Protein AF-A0A1H8BWY6-F1 (afdb_monomer_lite)

Secondary structure (DSSP, 8-state):
--SSTTS-----TT---S-----------------S--B-GGG-EEEEGGG--STTPPEEEE----

Foldseek 3Di:
DDPPVPPPVPDPPPDPDPDDPPPPPPPPPPPPDDDDFDADDPRFTFDFVVPDPDPPGDTDGHHDDD

InterPro domains:
  IPR035992 Ricin B-like lectins [SSF50370] (34-66)

Structure (mmCIF, N/CA/C/O backbone):
data_AF-A0A1H8BWY6-F1
#
_entry.id   AF-A0A1H8BWY6-F1
#
loop_
_atom_site.group_PDB
_atom_site.id
_atom_site.type_symbol
_atom_site.label_atom_id
_atom_site.label_alt_id
_atom_site.label_comp_id
_atom_site.label_asym_id
_atom_site.label_entity_id
_atom_site.label_seq_id
_atom_site.pdbx_PDB_ins_code
_atom_site.Cartn_x
_atom_site.Cartn_y
_atom_site.Cartn_z
_atom_site.occupancy
_atom_site.B_iso_or_equiv
_atom_site.auth_seq_id
_atom_site.auth_comp_id
_atom_site.auth_asym_id
_atom_site.auth_atom_id
_atom_site.pdbx_PDB_model_num
ATOM 1 N N . MET A 1 1 ? 35.782 46.526 -4.934 1.00 49.97 1 MET A N 1
ATOM 2 C CA . MET A 1 1 ? 37.179 46.269 -5.350 1.00 49.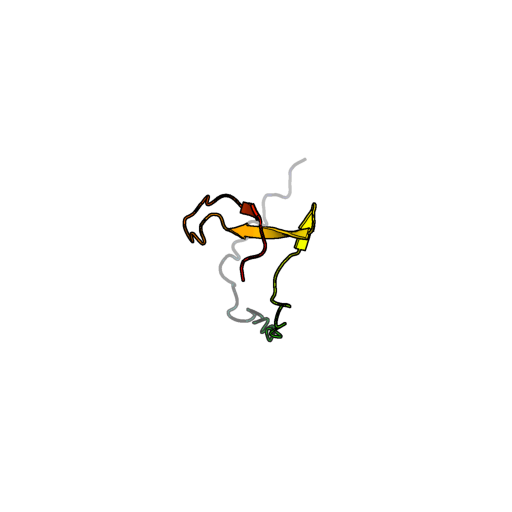97 1 MET A CA 1
ATOM 3 C C . MET A 1 1 ? 38.024 46.014 -4.105 1.00 49.97 1 MET A C 1
ATOM 5 O O . MET A 1 1 ? 38.242 46.912 -3.316 1.00 49.97 1 MET A O 1
ATOM 9 N N . PHE A 1 2 ? 38.226 44.747 -3.743 1.00 50.53 2 PHE A N 1
ATOM 10 C CA . PHE A 1 2 ? 39.382 43.932 -4.169 1.00 50.53 2 PHE A CA 1
ATOM 11 C C . PHE A 1 2 ? 40.674 44.080 -3.326 1.00 50.53 2 PHE A C 1
ATOM 13 O O . PHE A 1 2 ? 41.721 43.676 -3.813 1.00 50.53 2 PHE A O 1
ATOM 20 N N . THR A 1 3 ? 40.650 44.566 -2.071 1.00 59.50 3 THR A N 1
ATOM 21 C CA . THR A 1 3 ? 41.927 44.773 -1.335 1.00 59.50 3 THR A CA 1
ATOM 22 C C . THR A 1 3 ? 42.068 44.222 0.094 1.00 59.50 3 THR A C 1
ATOM 24 O O . THR A 1 3 ? 42.999 44.594 0.798 1.00 59.50 3 THR A O 1
ATOM 27 N N . SER A 1 4 ? 41.237 43.277 0.554 1.00 42.62 4 SER A N 1
ATOM 28 C CA . SER A 1 4 ? 41.515 42.624 1.864 1.00 42.62 4 SER A CA 1
ATOM 29 C C . SER A 1 4 ? 41.364 41.102 1.893 1.00 42.62 4 SER A C 1
ATOM 31 O O . SER A 1 4 ? 41.681 40.467 2.892 1.00 42.62 4 SER A O 1
ATOM 33 N N . ARG A 1 5 ? 41.058 40.487 0.741 1.00 54.62 5 ARG A N 1
ATOM 34 C CA . ARG A 1 5 ? 41.204 39.042 0.463 1.00 54.62 5 ARG A CA 1
ATOM 35 C C . ARG A 1 5 ? 42.666 38.526 0.535 1.00 54.62 5 ARG A C 1
ATOM 37 O O . ARG A 1 5 ? 42.953 37.470 -0.010 1.00 54.62 5 ARG A O 1
ATOM 44 N N . ARG A 1 6 ? 43.610 39.255 1.147 1.00 56.66 6 ARG A N 1
ATOM 45 C CA . ARG A 1 6 ? 45.058 38.973 1.071 1.00 56.66 6 ARG A CA 1
ATOM 46 C C . ARG A 1 6 ? 45.770 38.671 2.398 1.00 56.66 6 ARG A C 1
ATOM 48 O O . ARG A 1 6 ? 46.960 38.405 2.340 1.00 56.66 6 ARG A O 1
ATOM 55 N N . LEU A 1 7 ? 45.100 38.654 3.560 1.00 52.06 7 LEU A N 1
ATOM 56 C CA . LEU A 1 7 ? 45.791 38.341 4.833 1.00 52.06 7 LEU A CA 1
ATOM 57 C C . LEU A 1 7 ? 45.168 37.256 5.730 1.00 52.06 7 LEU A C 1
ATOM 59 O O . LEU A 1 7 ? 45.865 36.757 6.602 1.00 52.06 7 LEU A O 1
ATOM 63 N N . ALA A 1 8 ? 43.919 36.829 5.523 1.00 45.34 8 ALA A N 1
ATOM 64 C CA . ALA A 1 8 ? 43.267 35.851 6.410 1.00 45.34 8 ALA A CA 1
ATOM 65 C C . ALA A 1 8 ? 43.199 34.417 5.847 1.00 45.34 8 ALA A C 1
ATOM 67 O O . ALA A 1 8 ? 42.441 33.596 6.347 1.00 45.34 8 ALA A O 1
ATOM 68 N N . VAL A 1 9 ? 44.048 34.070 4.870 1.00 47.72 9 VAL A N 1
ATOM 69 C CA . VAL A 1 9 ? 44.540 32.680 4.720 1.00 47.72 9 VAL A CA 1
ATOM 70 C C . VAL A 1 9 ? 45.705 32.497 5.713 1.00 47.72 9 VAL A C 1
ATOM 72 O O . VAL A 1 9 ? 46.782 32.011 5.390 1.00 47.72 9 VAL A O 1
ATOM 75 N N . ALA A 1 10 ? 45.526 33.010 6.933 1.00 46.06 10 ALA A N 1
ATOM 76 C CA . ALA A 1 10 ? 46.473 32.933 8.028 1.00 46.06 10 ALA A CA 1
ATOM 77 C C . ALA A 1 10 ? 46.323 31.551 8.663 1.00 46.06 10 ALA A C 1
ATOM 79 O O . ALA A 1 10 ? 45.559 31.378 9.603 1.00 46.06 10 ALA A O 1
ATOM 80 N N . ALA A 1 11 ? 46.973 30.566 8.043 1.00 51.69 11 ALA A N 1
ATOM 81 C CA . ALA A 1 11 ? 47.793 29.530 8.678 1.00 51.69 11 ALA A CA 1
ATOM 82 C C . ALA A 1 11 ? 47.348 28.909 10.026 1.00 51.69 11 ALA A C 1
ATOM 84 O O . ALA A 1 11 ? 48.191 28.435 10.778 1.00 51.69 11 ALA A O 1
ATOM 85 N N . ALA A 1 12 ? 46.056 28.841 10.337 1.00 49.16 12 ALA A N 1
ATOM 86 C CA . ALA A 1 12 ? 45.530 28.180 11.531 1.00 49.16 12 ALA A CA 1
ATOM 87 C C . ALA A 1 12 ? 44.812 26.872 11.157 1.00 49.16 12 ALA A C 1
ATOM 89 O O . ALA A 1 12 ? 43.710 26.589 11.612 1.00 49.16 12 ALA A O 1
ATOM 90 N N . LEU A 1 13 ? 45.455 26.062 10.309 1.00 60.31 13 LEU A N 1
ATOM 91 C CA . LEU A 1 13 ? 45.078 24.669 10.024 1.00 60.31 13 LEU A CA 1
ATOM 92 C C . LEU A 1 13 ? 45.709 23.683 11.027 1.00 60.31 13 LEU A C 1
ATOM 94 O O . LEU A 1 13 ? 45.975 22.540 10.676 1.00 60.31 13 LEU A O 1
ATOM 98 N N . LEU A 1 14 ? 45.973 24.108 12.269 1.00 59.97 14 LEU A N 1
ATOM 99 C CA . LEU A 1 14 ? 46.589 23.255 13.299 1.00 59.97 14 LEU A CA 1
ATOM 100 C C . LEU A 1 14 ? 45.893 23.305 14.672 1.00 59.97 14 LEU A C 1
ATOM 102 O O . LEU A 1 14 ? 46.429 22.787 15.644 1.00 59.97 14 LEU A O 1
ATOM 106 N N . GLN A 1 15 ? 44.672 23.843 14.757 1.00 58.31 15 GLN A N 1
ATOM 107 C CA . GLN A 1 15 ? 43.873 23.832 15.988 1.00 58.31 15 GLN A 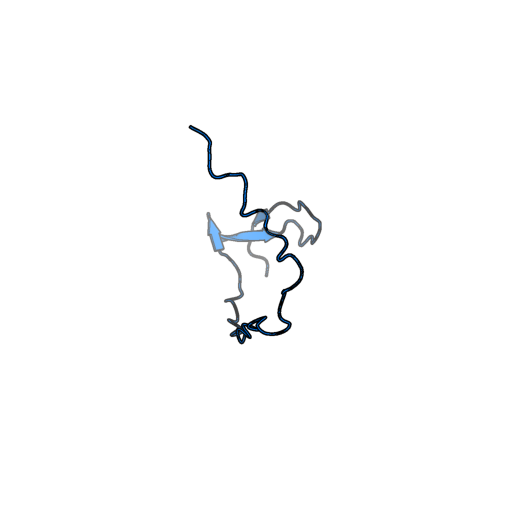CA 1
ATOM 108 C C . GLN A 1 15 ? 42.483 23.219 15.732 1.00 58.31 15 GLN A C 1
ATOM 110 O O . GLN A 1 15 ? 41.458 23.887 15.812 1.00 58.31 15 GLN A O 1
ATOM 115 N N . PHE A 1 16 ? 42.441 21.925 15.406 1.00 58.12 16 PHE A N 1
ATOM 116 C CA . PHE A 1 16 ? 41.243 21.106 15.625 1.00 58.12 16 PHE A CA 1
ATOM 117 C C . PHE A 1 16 ? 41.328 20.551 17.056 1.00 58.12 16 PHE A C 1
ATOM 119 O O . PHE A 1 16 ? 42.062 19.583 17.266 1.00 58.12 16 PHE A O 1
ATOM 126 N N . PRO A 1 17 ? 40.662 21.138 18.072 1.00 55.31 17 PRO A N 1
ATOM 127 C CA . PRO A 1 17 ? 40.676 20.538 19.393 1.00 55.31 17 PRO A CA 1
ATOM 128 C C . PRO A 1 17 ? 39.865 19.239 19.358 1.00 55.31 17 PRO A C 1
ATOM 130 O O . PRO A 1 17 ? 38.693 19.216 18.978 1.00 55.31 17 PRO A O 1
ATOM 133 N N . LEU A 1 18 ? 40.508 18.155 19.793 1.00 59.78 18 LEU A N 1
ATOM 134 C CA . LEU A 1 18 ? 39.856 16.960 20.313 1.00 59.78 18 LEU A CA 1
ATOM 135 C C . LEU A 1 18 ? 38.982 17.355 21.523 1.00 59.78 18 LEU A C 1
ATOM 137 O O . LEU A 1 18 ? 39.460 17.274 22.647 1.00 59.78 18 LEU A O 1
ATOM 141 N N . ALA A 1 19 ? 37.749 17.826 21.316 1.00 60.34 19 ALA A N 1
ATOM 142 C CA . ALA A 1 19 ? 36.643 17.785 22.290 1.00 60.34 19 ALA A CA 1
ATOM 143 C C . ALA A 1 19 ? 35.427 18.563 21.761 1.00 60.34 19 ALA A C 1
ATOM 145 O O . ALA A 1 19 ? 35.342 19.767 21.973 1.00 60.34 19 ALA A O 1
ATOM 146 N N . ALA A 1 20 ? 34.504 17.873 21.080 1.00 57.06 20 ALA A N 1
ATOM 147 C CA . ALA A 1 20 ? 33.045 18.103 21.123 1.00 57.06 20 ALA A CA 1
ATOM 148 C C . ALA A 1 20 ? 32.333 17.405 19.946 1.00 57.06 20 ALA A C 1
ATOM 150 O O . ALA A 1 20 ? 31.560 18.021 19.215 1.00 57.06 20 ALA A O 1
ATOM 151 N N . VAL A 1 21 ? 32.542 16.096 19.757 1.00 60.31 21 VAL A N 1
ATOM 152 C CA . VAL A 1 21 ? 31.487 15.302 19.109 1.00 60.31 21 VAL A CA 1
ATOM 153 C C . VAL A 1 21 ? 30.419 15.103 20.179 1.00 60.31 21 VAL A C 1
ATOM 155 O O . VAL A 1 21 ? 30.541 14.230 21.034 1.00 60.31 21 VAL A O 1
ATOM 158 N N . ALA A 1 22 ? 29.411 15.974 20.192 1.00 59.34 22 ALA A N 1
ATOM 159 C CA . ALA A 1 22 ? 28.207 15.761 20.980 1.00 59.34 22 ALA A CA 1
ATOM 160 C C . ALA A 1 22 ? 27.508 14.507 20.434 1.00 59.34 22 ALA A C 1
ATOM 162 O O . ALA A 1 22 ? 26.840 14.554 19.397 1.00 59.34 22 ALA A O 1
ATOM 163 N N . VAL A 1 23 ? 27.717 13.369 21.104 1.00 59.62 23 VAL A N 1
ATOM 164 C CA . VAL A 1 23 ? 26.976 12.135 20.847 1.00 59.62 23 VAL A CA 1
ATOM 165 C C . VAL A 1 23 ? 25.519 12.420 21.218 1.00 59.62 23 VAL A C 1
ATOM 167 O O . VAL A 1 23 ? 25.148 12.528 22.385 1.00 59.62 23 VAL A O 1
ATOM 170 N N . HIS A 1 24 ? 24.687 12.650 20.208 1.00 52.53 24 HIS A N 1
ATOM 171 C CA . HIS A 1 24 ? 23.248 12.736 20.398 1.00 52.53 24 HIS A CA 1
ATOM 172 C C . HIS A 1 24 ? 22.736 11.302 20.480 1.00 52.53 24 HIS A C 1
ATOM 174 O O . HIS A 1 24 ? 22.282 10.736 19.487 1.00 52.53 24 HIS A O 1
ATOM 180 N N . SER A 1 25 ? 22.862 10.689 21.658 1.00 61.44 25 SER A N 1
ATOM 181 C CA . SER A 1 25 ? 22.195 9.422 21.950 1.00 61.44 25 SER A CA 1
ATOM 182 C C . SER A 1 25 ? 20.693 9.678 22.029 1.00 61.44 25 SER A C 1
ATOM 184 O O . SER A 1 25 ? 20.131 9.863 23.106 1.00 61.44 25 SER A O 1
ATOM 186 N N . ALA A 1 26 ? 20.041 9.721 20.869 1.00 68.62 26 ALA A N 1
ATOM 187 C CA . ALA A 1 26 ? 18.604 9.574 20.781 1.00 68.62 26 ALA A CA 1
ATOM 188 C C . ALA A 1 26 ? 18.292 8.122 21.150 1.00 68.62 26 ALA A C 1
ATOM 190 O O . ALA A 1 26 ? 18.536 7.204 20.367 1.00 68.62 26 ALA A O 1
ATOM 191 N N . ALA A 1 27 ? 17.801 7.908 22.371 1.00 65.62 27 ALA A N 1
ATOM 192 C CA . ALA A 1 27 ? 17.134 6.666 22.716 1.00 65.62 27 ALA A CA 1
ATOM 193 C C . ALA A 1 27 ? 16.015 6.459 21.688 1.00 65.62 27 ALA A C 1
ATOM 195 O O . ALA A 1 27 ? 15.035 7.204 21.670 1.00 65.62 27 ALA A O 1
ATOM 196 N N . ALA A 1 28 ? 16.204 5.501 20.781 1.00 67.19 28 ALA A N 1
ATOM 197 C CA . ALA A 1 28 ? 15.192 5.139 19.808 1.00 67.19 28 ALA A CA 1
ATOM 198 C C . ALA A 1 28 ? 14.008 4.550 20.580 1.00 67.19 28 ALA A C 1
ATOM 200 O O . ALA A 1 28 ? 14.039 3.393 20.997 1.00 67.19 28 ALA A O 1
ATOM 201 N N . ALA A 1 29 ? 12.974 5.358 20.811 1.00 68.69 29 ALA A N 1
ATOM 202 C CA . ALA A 1 29 ? 11.687 4.839 21.234 1.00 68.69 29 ALA A CA 1
ATOM 203 C C . ALA A 1 29 ? 11.220 3.868 20.145 1.00 68.69 29 ALA A C 1
ATOM 205 O O . ALA A 1 29 ? 11.021 4.259 18.994 1.00 68.69 29 ALA A O 1
ATOM 206 N N . SER A 1 30 ? 11.104 2.588 20.488 1.00 68.44 30 SER A N 1
ATOM 207 C CA . SER A 1 30 ? 10.597 1.570 19.576 1.00 68.44 30 SER A CA 1
ATOM 208 C C . SER A 1 30 ? 9.091 1.771 19.440 1.00 68.44 30 SER A C 1
ATOM 210 O O . SER A 1 30 ? 8.306 1.221 20.208 1.00 68.44 30 SER A O 1
ATOM 212 N N . SER A 1 31 ? 8.664 2.598 18.487 1.00 78.38 31 SER A N 1
ATOM 213 C CA . SER A 1 31 ? 7.275 2.585 18.049 1.00 78.38 31 SER A CA 1
ATOM 214 C C . SER A 1 31 ? 7.041 1.250 17.350 1.00 78.38 31 SER A C 1
ATOM 216 O O . SER A 1 31 ? 7.493 1.051 16.221 1.00 78.38 31 SER A O 1
ATOM 218 N N . VAL A 1 32 ? 6.375 0.316 18.026 1.00 79.50 32 VAL A N 1
ATOM 219 C CA . VAL A 1 32 ? 5.821 -0.860 17.355 1.00 79.50 32 VAL A CA 1
ATOM 220 C C . VAL A 1 32 ? 4.790 -0.330 16.366 1.00 79.50 32 VAL A C 1
ATOM 222 O O . VAL A 1 32 ? 3.738 0.172 16.762 1.00 79.50 32 VAL A O 1
ATOM 225 N N . GLY A 1 33 ? 5.139 -0.349 15.080 1.00 83.19 33 GLY A N 1
ATOM 226 C CA . GLY A 1 33 ? 4.207 0.008 14.021 1.00 83.19 33 GLY A CA 1
ATOM 227 C C . GLY A 1 33 ? 3.007 -0.932 14.059 1.00 83.19 33 GLY A C 1
ATOM 228 O O . GLY A 1 33 ? 3.156 -2.123 14.339 1.00 83.19 33 GLY A O 1
ATOM 229 N N . ALA A 1 34 ? 1.816 -0.399 13.784 1.00 87.00 34 ALA A N 1
ATOM 230 C CA . ALA A 1 34 ? 0.651 -1.241 13.564 1.00 87.00 34 ALA A CA 1
ATOM 231 C C . ALA A 1 34 ? 0.956 -2.220 12.418 1.00 87.00 34 ALA A C 1
ATOM 233 O O . ALA A 1 34 ? 1.430 -1.812 11.358 1.00 87.00 34 ALA A O 1
ATOM 234 N N . THR A 1 35 ? 0.707 -3.505 12.656 1.00 90.31 35 THR A 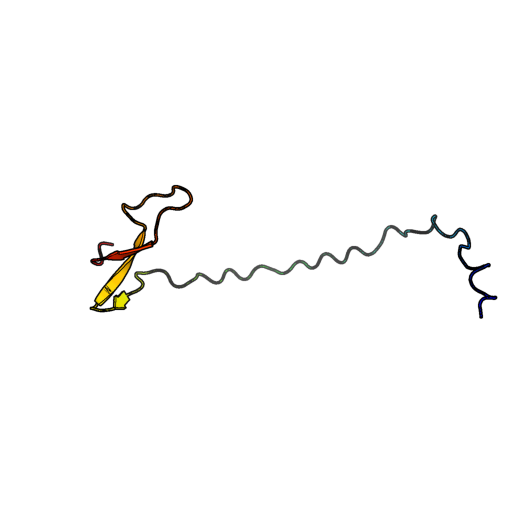N 1
ATOM 235 C CA . THR A 1 35 ? 0.853 -4.569 11.658 1.00 90.31 35 THR A CA 1
ATOM 236 C C . THR A 1 35 ? -0.517 -5.148 11.339 1.00 90.31 35 THR A C 1
ATOM 238 O O . THR A 1 35 ? -1.419 -5.146 12.178 1.00 90.31 35 THR A O 1
ATOM 241 N N . GLY A 1 36 ? -0.681 -5.600 10.102 1.00 91.62 36 GLY A N 1
ATOM 242 C CA . GLY A 1 36 ? -1.943 -6.104 9.586 1.00 91.62 36 GLY A CA 1
ATOM 243 C C . GLY A 1 36 ? -2.088 -5.807 8.101 1.00 91.62 36 GLY A C 1
ATOM 244 O O . GLY A 1 36 ? -1.227 -5.179 7.483 1.00 91.62 36 GLY A O 1
ATOM 245 N N . GLN A 1 37 ? -3.195 -6.268 7.535 1.00 93.56 37 GLN A N 1
ATOM 246 C CA . GLN A 1 37 ? -3.505 -6.065 6.129 1.00 93.56 37 GLN A CA 1
ATOM 247 C C . GLN A 1 37 ? -3.919 -4.620 5.845 1.00 93.56 37 GLN A C 1
ATOM 249 O O . GLN A 1 37 ? -4.657 -4.002 6.614 1.00 93.56 37 GLN A O 1
ATOM 254 N N . VAL A 1 38 ? -3.491 -4.104 4.693 1.00 94.44 38 VAL A N 1
ATOM 255 C CA . VAL A 1 38 ? -3.939 -2.809 4.173 1.00 94.44 38 VAL A CA 1
ATOM 256 C C . VAL A 1 38 ? -5.042 -3.063 3.151 1.00 94.44 38 VAL A C 1
ATOM 258 O O . VAL A 1 38 ? -4.762 -3.428 2.011 1.00 94.44 38 VAL A O 1
ATOM 261 N N . VAL A 1 39 ? -6.296 -2.887 3.571 1.00 96.12 39 VAL A N 1
ATOM 262 C CA . VAL A 1 39 ? -7.487 -3.098 2.733 1.00 96.12 39 VAL A CA 1
ATOM 263 C C . VAL A 1 39 ? -7.923 -1.779 2.096 1.00 96.12 39 VAL A C 1
ATOM 265 O O . VAL A 1 39 ? -8.007 -0.754 2.771 1.00 96.12 39 VAL A O 1
ATOM 268 N N . GLY A 1 40 ? -8.220 -1.804 0.798 1.00 93.94 40 GLY A N 1
ATOM 269 C CA . GLY A 1 40 ? -8.610 -0.626 0.029 1.00 93.94 40 GLY A CA 1
ATOM 270 C C . GLY A 1 40 ? -9.682 -0.922 -1.018 1.00 93.94 40 GLY A C 1
ATOM 271 O O . GLY A 1 40 ? -10.787 -1.363 -0.699 1.00 93.94 40 GLY A O 1
ATOM 272 N N . TYR A 1 41 ? -9.370 -0.614 -2.281 1.00 95.62 41 TYR A N 1
ATOM 273 C CA . TYR A 1 41 ? -10.306 -0.694 -3.405 1.00 95.62 41 TYR A CA 1
ATOM 274 C C . TYR A 1 41 ? -11.014 -2.056 -3.481 1.00 95.62 41 TYR A C 1
ATOM 276 O O . TYR A 1 41 ? -10.367 -3.098 -3.517 1.00 95.62 41 TYR A O 1
ATOM 284 N N . GLY A 1 42 ? -12.350 -2.048 -3.505 1.00 96.56 42 GLY A N 1
ATOM 285 C CA . GLY A 1 42 ? -13.160 -3.266 -3.628 1.00 96.56 42 GLY A CA 1
ATOM 286 C C . GLY A 1 42 ? -13.051 -4.243 -2.451 1.00 96.56 42 GLY A C 1
ATOM 287 O O . GLY A 1 42 ? -13.440 -5.396 -2.602 1.00 96.56 42 GLY A O 1
ATOM 288 N N . GLY A 1 43 ? -12.505 -3.819 -1.305 1.00 96.62 43 GLY A N 1
ATOM 289 C CA . GLY A 1 43 ? -12.200 -4.727 -0.195 1.00 96.62 43 GLY A CA 1
ATOM 290 C C . GLY A 1 43 ? -10.992 -5.631 -0.462 1.00 96.62 43 GLY A C 1
ATOM 291 O O . GLY A 1 43 ? -10.815 -6.632 0.226 1.00 96.62 43 GLY A O 1
ATOM 292 N N . LEU A 1 44 ? -10.177 -5.296 -1.467 1.00 97.06 44 LEU A N 1
ATOM 293 C CA . LEU A 1 44 ? -8.938 -5.993 -1.799 1.00 97.06 44 LEU A CA 1
ATOM 294 C C . LEU A 1 44 ? -7.762 -5.421 -0.999 1.00 97.06 44 LEU A C 1
ATOM 296 O O . LEU A 1 44 ? -7.783 -4.263 -0.571 1.00 97.06 44 LEU A O 1
ATOM 300 N N . CYS A 1 45 ? -6.729 -6.236 -0.824 1.00 97.38 45 CYS A N 1
ATOM 301 C CA . CYS A 1 45 ? -5.531 -5.910 -0.070 1.00 97.38 45 CYS A CA 1
ATOM 302 C C . CYS A 1 45 ? -4.400 -5.404 -0.969 1.00 97.38 45 CYS A C 1
ATOM 304 O O . CYS A 1 45 ? -4.268 -5.823 -2.122 1.00 97.38 45 CYS A O 1
ATOM 306 N N . LEU A 1 46 ? -3.567 -4.520 -0.413 1.00 95.75 46 LEU A N 1
ATOM 307 C CA . LEU A 1 46 ? -2.246 -4.215 -0.955 1.00 95.75 46 LEU A CA 1
ATOM 308 C C . LEU A 1 46 ? -1.331 -5.422 -0.715 1.00 95.75 46 LEU A C 1
ATOM 310 O O . LEU A 1 46 ? -1.064 -5.766 0.434 1.00 95.75 46 LEU A O 1
ATOM 314 N N . ASP A 1 47 ? -0.880 -6.056 -1.791 1.00 95.19 47 ASP A N 1
ATOM 315 C CA . ASP A 1 47 ? -0.225 -7.364 -1.762 1.00 95.19 47 ASP A CA 1
ATOM 316 C C . ASP A 1 47 ? 1.097 -7.346 -2.540 1.00 95.19 47 ASP A C 1
ATOM 318 O O . ASP A 1 47 ? 1.234 -6.672 -3.569 1.00 95.19 47 ASP A O 1
ATOM 322 N N . ASP A 1 48 ? 2.075 -8.092 -2.035 1.00 95.31 48 ASP A N 1
ATOM 323 C CA . ASP A 1 48 ? 3.332 -8.357 -2.724 1.00 95.31 48 ASP A CA 1
ATOM 324 C C . ASP A 1 48 ? 3.127 -9.515 -3.709 1.00 95.31 48 ASP A C 1
ATOM 326 O O . ASP A 1 48 ? 2.735 -10.621 -3.320 1.00 95.31 48 ASP A O 1
ATOM 330 N N . ARG A 1 49 ? 3.390 -9.286 -5.003 1.00 96.44 49 ARG A N 1
ATOM 331 C CA . ARG A 1 49 ? 3.100 -10.299 -6.017 1.00 96.44 49 ARG A CA 1
ATOM 332 C C . ARG A 1 49 ? 3.865 -11.591 -5.732 1.00 96.44 49 ARG A C 1
ATOM 334 O O . ARG A 1 49 ? 5.088 -11.638 -5.827 1.00 96.44 49 ARG A O 1
ATOM 341 N N . SER A 1 50 ? 3.107 -12.664 -5.501 1.00 95.25 50 SER A N 1
ATOM 342 C CA . SER A 1 50 ? 3.627 -14.011 -5.234 1.00 95.25 50 SER A CA 1
ATOM 343 C C . SER A 1 50 ? 4.478 -14.126 -3.955 1.00 95.25 50 SER A C 1
ATOM 345 O O . SER A 1 50 ? 5.241 -15.087 -3.847 1.00 95.25 50 SER A O 1
ATOM 347 N N . ALA A 1 51 ? 4.352 -13.191 -3.003 1.00 94.69 51 ALA A N 1
ATOM 348 C CA . ALA A 1 51 ? 5.156 -13.148 -1.774 1.00 94.69 51 ALA A CA 1
ATOM 349 C C . ALA A 1 51 ? 6.679 -13.202 -2.040 1.00 94.69 51 ALA A C 1
ATOM 351 O O . ALA A 1 51 ? 7.443 -13.876 -1.345 1.00 94.69 51 ALA A O 1
ATOM 352 N N . SER A 1 52 ? 7.116 -12.528 -3.100 1.00 95.62 52 SER A N 1
ATOM 353 C CA . SER A 1 52 ? 8.493 -12.493 -3.570 1.00 95.62 52 SER A CA 1
ATOM 354 C C . SER A 1 52 ? 9.265 -11.337 -2.941 1.00 95.62 52 SER A C 1
ATOM 356 O O . SER A 1 52 ? 8.917 -10.172 -3.081 1.00 95.62 52 SER A O 1
ATOM 358 N N . THR A 1 53 ? 10.415 -11.638 -2.342 1.00 96.38 53 THR A N 1
ATOM 359 C CA . THR A 1 53 ? 11.327 -10.631 -1.774 1.00 96.38 53 THR A CA 1
ATOM 360 C C . THR A 1 53 ? 12.323 -10.064 -2.792 1.00 96.38 53 THR A C 1
ATOM 362 O O . THR A 1 53 ? 13.267 -9.361 -2.424 1.00 96.38 53 THR A O 1
ATOM 365 N N . ALA A 1 54 ? 12.157 -10.382 -4.080 1.00 97.88 54 ALA A N 1
ATOM 366 C CA . ALA A 1 54 ? 13.042 -9.904 -5.133 1.00 97.88 54 ALA A CA 1
ATOM 367 C C . ALA A 1 54 ? 12.899 -8.389 -5.357 1.00 97.88 54 ALA A C 1
ATOM 369 O O . ALA A 1 54 ? 11.806 -7.824 -5.312 1.00 97.88 54 ALA A O 1
ATOM 370 N N . ASN A 1 55 ? 14.013 -7.726 -5.677 1.00 97.25 55 ASN A N 1
ATOM 371 C CA . ASN A 1 55 ? 13.982 -6.317 -6.067 1.00 97.25 55 ASN A CA 1
ATOM 372 C C . ASN A 1 55 ? 13.097 -6.117 -7.303 1.00 97.25 55 ASN A C 1
ATOM 374 O O . ASN A 1 55 ? 13.110 -6.939 -8.219 1.00 97.25 55 ASN A O 1
ATOM 378 N N . PHE A 1 56 ? 12.382 -4.990 -7.337 1.00 96.94 56 PHE A N 1
ATOM 379 C CA . PHE A 1 56 ? 11.422 -4.647 -8.392 1.00 96.94 56 PHE A CA 1
ATOM 380 C C . PHE A 1 56 ? 10.216 -5.591 -8.490 1.00 96.94 56 PHE A C 1
ATOM 382 O O . PHE A 1 56 ? 9.513 -5.565 -9.503 1.00 96.94 56 PHE A O 1
ATOM 389 N N . ASN A 1 57 ? 9.938 -6.389 -7.451 1.00 97.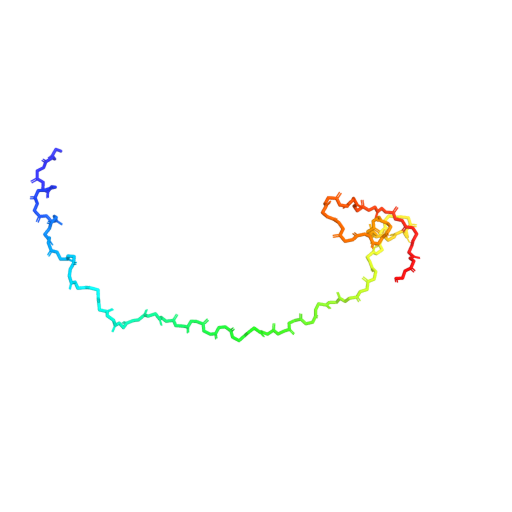69 57 ASN A N 1
ATOM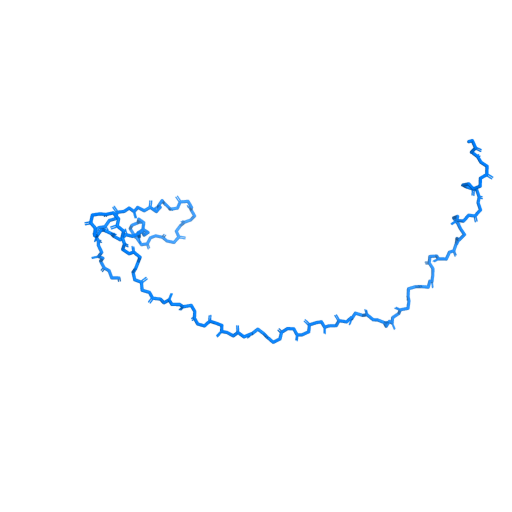 390 C CA . ASN A 1 57 ? 8.675 -7.105 -7.380 1.00 97.69 57 ASN A CA 1
ATOM 391 C C . ASN A 1 57 ? 7.509 -6.097 -7.362 1.00 97.69 57 ASN A C 1
ATOM 393 O O . ASN A 1 57 ? 7.503 -5.171 -6.545 1.00 97.69 57 ASN A O 1
ATOM 397 N N . PRO A 1 58 ? 6.546 -6.205 -8.288 1.00 97.00 58 PRO A N 1
ATOM 398 C CA . PRO A 1 58 ? 5.434 -5.274 -8.341 1.00 97.00 58 PRO A CA 1
ATOM 399 C C . PRO A 1 58 ? 4.459 -5.504 -7.185 1.00 97.00 58 PRO A C 1
ATOM 401 O O . PRO A 1 58 ? 4.065 -6.631 -6.891 1.00 97.00 58 PRO A O 1
ATOM 404 N N . VAL A 1 59 ? 3.991 -4.400 -6.611 1.00 95.69 59 VAL A N 1
ATOM 405 C CA . VAL A 1 59 ? 2.871 -4.388 -5.668 1.00 95.69 59 VAL A CA 1
ATOM 406 C C . VAL A 1 59 ? 1.558 -4.425 -6.446 1.00 95.69 59 VAL A C 1
ATOM 408 O O . VAL A 1 59 ? 1.432 -3.814 -7.511 1.00 95.69 59 VAL A O 1
ATOM 411 N N . GLN A 1 60 ? 0.575 -5.151 -5.926 1.00 95.69 60 GLN A N 1
ATOM 412 C CA . GLN A 1 60 ? -0.715 -5.361 -6.572 1.00 95.69 60 GLN A CA 1
ATOM 413 C C . GLN A 1 60 ? -1.883 -5.164 -5.605 1.00 95.69 60 GLN A C 1
ATOM 415 O O . GLN A 1 60 ? -1.722 -5.157 -4.389 1.00 95.69 60 GLN A O 1
ATOM 420 N N . VAL A 1 61 ? -3.074 -4.993 -6.176 1.00 96.94 61 VAL A N 1
ATOM 421 C CA . VAL A 1 61 ? -4.340 -5.017 -5.441 1.00 96.94 61 VAL A CA 1
ATOM 422 C C . VAL A 1 61 ? -4.950 -6.396 -5.668 1.00 96.94 61 VAL A C 1
ATOM 424 O O . VAL A 1 61 ? -5.366 -6.705 -6.786 1.00 96.94 61 VAL A O 1
ATOM 427 N N . TYR A 1 62 ? -4.938 -7.241 -4.639 1.00 96.50 62 TYR A N 1
ATOM 428 C CA . TYR A 1 62 ? -5.304 -8.655 -4.741 1.00 96.50 62 TYR A CA 1
ATOM 429 C C . TYR A 1 62 ? -6.204 -9.095 -3.584 1.00 96.50 62 TYR A C 1
ATOM 431 O O . TYR A 1 62 ? -6.381 -8.382 -2.596 1.00 96.50 62 TYR A O 1
ATOM 439 N N . THR A 1 63 ? -6.824 -10.265 -3.715 1.00 96.50 63 THR A N 1
ATOM 440 C CA . THR A 1 63 ? -7.620 -10.855 -2.638 1.00 96.50 63 THR A CA 1
ATOM 441 C C . THR A 1 63 ? -6.772 -11.006 -1.378 1.00 96.50 63 THR A C 1
ATOM 443 O O . THR A 1 63 ? -5.691 -11.584 -1.419 1.00 96.50 63 THR A O 1
ATOM 446 N N . CYS A 1 64 ? -7.290 -10.505 -0.258 1.00 95.38 64 CYS A N 1
ATOM 447 C CA . CYS A 1 64 ? -6.655 -10.616 1.050 1.00 95.38 64 CYS A CA 1
ATOM 448 C C . CYS A 1 64 ? -6.424 -12.087 1.424 1.00 95.38 64 CYS A C 1
ATOM 450 O O . CYS A 1 64 ? -7.381 -12.853 1.532 1.00 95.38 64 CYS A O 1
ATOM 452 N N . ASN A 1 65 ? -5.163 -12.478 1.606 1.00 89.56 65 ASN A N 1
ATOM 453 C CA . ASN A 1 65 ? -4.739 -13.879 1.732 1.00 89.56 65 ASN A CA 1
ATOM 454 C C . ASN A 1 65 ? -3.892 -14.193 2.981 1.00 89.56 65 ASN A C 1
ATOM 456 O O . ASN A 1 65 ? -3.636 -15.370 3.223 1.00 89.56 65 ASN A O 1
ATOM 460 N N . GLY A 1 66 ? -3.568 -13.199 3.812 1.00 74.19 66 GLY A N 1
ATOM 461 C CA . GLY A 1 66 ? -3.013 -13.400 5.160 1.00 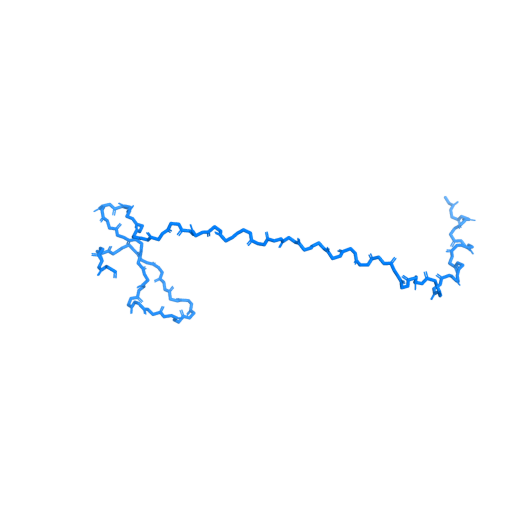74.19 66 GLY A CA 1
ATOM 462 C C . GLY A 1 66 ? -1.534 -13.111 5.222 1.00 74.19 66 GLY A C 1
ATOM 463 O O . GLY A 1 66 ? -0.786 -14.052 5.554 1.00 74.19 66 GLY A O 1
#

pLDDT: mean 76.82, std 19.26, range [42.62, 97.88]

Organism: Streptacidiphilus jiangxiensis (NCBI:txid235985)

Sequence (66 aa):
MFTSRRLAVAAALLQFPLAAVAVHSAAAASSVGATGQVVGYGGLCLDDRSASTANFNPVQVYTCNG

Radius of gyration: 28.42 Å; chains: 1; bounding box: 61×60×31 Å